Protein AF-A0A653CVG4-F1 (afdb_monomer_lite)

Structure (mmCIF, N/CA/C/O backbone):
data_AF-A0A653CVG4-F1
#
_entry.id   AF-A0A653CVG4-F1
#
loop_
_atom_site.group_PDB
_atom_site.id
_atom_site.type_symbol
_atom_site.label_atom_id
_atom_site.label_alt_id
_atom_site.label_comp_id
_atom_site.label_asym_id
_atom_site.label_entity_id
_atom_site.label_seq_id
_atom_site.pdbx_PDB_ins_code
_atom_site.Cartn_x
_atom_site.Cartn_y
_atom_site.Cartn_z
_atom_site.occupancy
_atom_site.B_iso_or_equiv
_atom_site.auth_seq_id
_atom_site.auth_comp_id
_atom_site.auth_asym_id
_atom_site.auth_atom_id
_atom_site.pdbx_PDB_model_num
ATOM 1 N N . ARG A 1 1 ? 5.365 2.535 12.829 1.00 83.69 1 ARG A N 1
ATOM 2 C CA . ARG A 1 1 ? 4.653 2.399 14.136 1.00 83.69 1 ARG A CA 1
ATOM 3 C C . ARG A 1 1 ? 3.314 1.672 13.991 1.00 83.69 1 ARG A C 1
ATOM 5 O O . ARG A 1 1 ? 3.001 0.879 14.867 1.00 83.69 1 ARG A O 1
ATOM 12 N N . LEU A 1 2 ? 2.582 1.875 12.890 1.00 95.88 2 LEU A N 1
ATOM 13 C CA . LEU A 1 2 ? 1.305 1.207 12.611 1.00 95.88 2 LEU A CA 1
ATOM 14 C C . LEU A 1 2 ? 1.385 -0.328 12.650 1.00 95.88 2 LEU A C 1
ATOM 16 O O . LEU A 1 2 ? 0.596 -0.950 13.350 1.00 95.88 2 LEU A O 1
ATOM 20 N N . LEU A 1 3 ? 2.417 -0.923 12.039 1.00 95.38 3 LEU A N 1
ATOM 21 C CA . LEU A 1 3 ? 2.638 -2.376 12.083 1.00 95.38 3 LEU A CA 1
ATOM 22 C C . LEU A 1 3 ? 2.629 -2.951 13.511 1.00 95.38 3 LEU A C 1
ATOM 24 O O . LEU A 1 3 ? 2.085 -4.022 13.746 1.00 95.38 3 LEU A O 1
ATOM 28 N N . ILE A 1 4 ? 3.192 -2.241 14.494 1.00 95.38 4 ILE A N 1
ATOM 29 C CA . ILE A 1 4 ? 3.208 -2.708 15.890 1.00 95.38 4 ILE A CA 1
ATOM 30 C C . ILE A 1 4 ? 1.787 -2.733 16.468 1.00 95.38 4 ILE A C 1
ATOM 32 O O . ILE A 1 4 ? 1.433 -3.682 17.165 1.00 95.38 4 ILE A O 1
ATOM 36 N N . LEU A 1 5 ? 0.966 -1.721 16.164 1.00 95.69 5 LEU A N 1
ATOM 37 C CA . LEU A 1 5 ? -0.436 -1.684 16.588 1.00 95.69 5 LEU A CA 1
ATOM 38 C C . LEU A 1 5 ? -1.235 -2.819 15.941 1.00 95.69 5 LEU A C 1
ATOM 40 O O . LEU A 1 5 ? -1.955 -3.527 16.642 1.00 95.69 5 LEU A O 1
ATOM 44 N N . GLN A 1 6 ? -1.052 -3.043 14.639 1.00 96.25 6 GLN A N 1
ATOM 45 C CA . GLN A 1 6 ? -1.696 -4.136 13.907 1.00 96.25 6 GLN A CA 1
ATOM 46 C C . GLN A 1 6 ? -1.293 -5.506 14.453 1.00 96.25 6 GLN A C 1
ATOM 48 O O . GLN A 1 6 ? -2.150 -6.358 14.680 1.00 96.25 6 GLN A O 1
ATOM 53 N N . LEU A 1 7 ? -0.006 -5.714 14.744 1.00 96.31 7 LEU A N 1
ATOM 54 C CA . LEU A 1 7 ? 0.478 -6.946 15.364 1.00 96.31 7 LEU A CA 1
ATOM 55 C C . LEU A 1 7 ? -0.119 -7.147 16.757 1.00 96.31 7 LEU A C 1
ATOM 57 O O . LEU A 1 7 ? -0.547 -8.253 17.079 1.00 96.31 7 LEU A O 1
ATOM 61 N N . ALA A 1 8 ? -0.189 -6.098 17.576 1.00 95.44 8 ALA A N 1
ATOM 62 C CA . ALA A 1 8 ? -0.805 -6.178 18.895 1.00 95.44 8 ALA A CA 1
ATOM 63 C C . ALA A 1 8 ? -2.307 -6.520 18.804 1.00 95.44 8 ALA A C 1
ATOM 65 O O . ALA A 1 8 ? -2.774 -7.392 19.540 1.00 95.44 8 ALA A O 1
ATOM 66 N N . LYS A 1 9 ? -3.045 -5.932 17.850 1.00 94.31 9 LYS A N 1
ATOM 67 C CA . LYS A 1 9 ? -4.447 -6.289 17.569 1.00 94.31 9 LYS A CA 1
ATOM 68 C C . LYS A 1 9 ? -4.583 -7.740 17.096 1.00 94.31 9 LYS A C 1
ATOM 70 O O . LYS A 1 9 ? -5.372 -8.495 17.660 1.00 94.31 9 LYS A O 1
ATOM 75 N N . ALA A 1 10 ? -3.761 -8.174 16.140 1.00 94.62 10 ALA A N 1
ATOM 76 C CA . ALA A 1 10 ? -3.760 -9.545 15.620 1.00 94.62 10 ALA A CA 1
ATOM 77 C C . ALA A 1 10 ? -3.418 -10.592 16.696 1.00 94.62 10 ALA A C 1
ATOM 79 O O . ALA A 1 10 ? -3.950 -11.703 16.694 1.00 94.62 10 ALA A O 1
ATOM 80 N N . ARG A 1 11 ? -2.559 -10.232 17.655 1.00 96.56 11 ARG A N 1
ATOM 81 C CA . ARG A 1 11 ? -2.203 -11.062 18.816 1.00 96.56 11 ARG A CA 1
ATOM 82 C C . ARG A 1 11 ? -3.207 -10.967 19.966 1.00 96.56 11 ARG A C 1
ATOM 84 O O . ARG A 1 11 ? -2.973 -11.587 21.001 1.00 96.56 11 ARG A O 1
ATOM 91 N N . LYS A 1 12 ? -4.321 -10.246 19.785 1.00 94.12 12 LYS A N 1
ATOM 92 C CA . LYS A 1 12 ? -5.373 -10.041 20.792 1.00 94.12 12 LYS A CA 1
ATOM 93 C C . LYS A 1 12 ? -4.831 -9.444 22.096 1.00 94.12 12 LYS A C 1
ATOM 95 O O . LYS A 1 12 ? -5.307 -9.770 23.183 1.00 94.12 12 LYS A O 1
ATOM 100 N N . CYS A 1 13 ? -3.814 -8.588 21.997 1.00 95.31 13 CYS A N 1
ATOM 101 C CA . CYS A 1 13 ? -3.362 -7.795 23.133 1.00 95.31 13 CYS A CA 1
ATOM 102 C C . CYS A 1 13 ? -4.489 -6.859 23.590 1.00 95.31 13 CYS A C 1
ATOM 104 O O . CYS A 1 13 ? -5.324 -6.442 22.788 1.00 95.31 13 CYS A O 1
ATOM 106 N N . TYR A 1 14 ? -4.497 -6.499 24.874 1.00 93.19 14 TYR A N 1
ATOM 107 C CA . TYR A 1 14 ? -5.469 -5.543 25.395 1.00 93.19 14 TYR A CA 1
ATOM 108 C C . TYR A 1 14 ? -5.220 -4.150 24.801 1.00 93.19 14 TYR A C 1
ATOM 110 O O . TYR A 1 14 ? -4.287 -3.445 25.189 1.00 93.19 14 TYR A O 1
ATOM 118 N N . LEU A 1 15 ? -6.065 -3.771 23.847 1.00 91.81 15 LEU A N 1
ATOM 119 C CA . LEU A 1 15 ? -6.101 -2.473 23.189 1.00 91.81 15 LEU A CA 1
ATOM 120 C C . LEU A 1 15 ? -7.560 -2.047 23.120 1.00 91.81 15 LEU A C 1
ATOM 122 O O . LEU A 1 15 ? -8.406 -2.810 22.658 1.00 91.81 15 LEU A O 1
ATOM 126 N N . LYS A 1 16 ? -7.871 -0.839 23.589 1.00 95.00 16 LYS A N 1
ATOM 127 C CA . LYS A 1 16 ? -9.221 -0.311 23.408 1.00 95.00 16 LYS A CA 1
ATOM 128 C C . LYS A 1 16 ? -9.411 0.069 21.937 1.00 95.00 16 LYS A C 1
ATOM 130 O O . LYS A 1 16 ? -8.527 0.701 21.358 1.00 95.00 16 LYS A O 1
ATOM 135 N N . GLU A 1 17 ? -10.536 -0.317 21.339 1.00 93.75 17 GLU A N 1
ATOM 136 C CA . GLU A 1 17 ? -10.790 -0.100 19.904 1.00 93.75 17 GLU A CA 1
ATOM 137 C C . GLU A 1 17 ? -10.829 1.388 19.523 1.00 93.75 17 GLU A C 1
ATOM 139 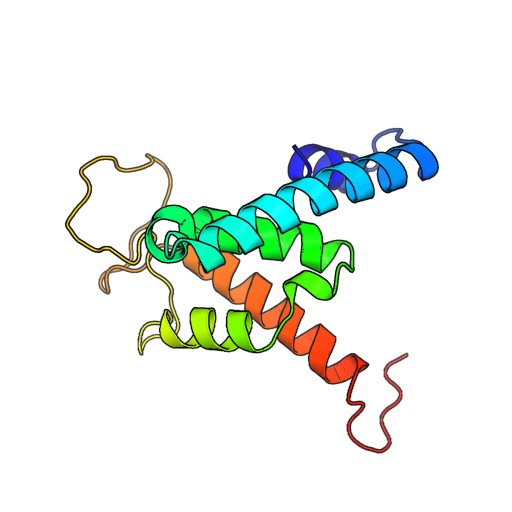O O . GLU A 1 17 ? -10.379 1.755 18.443 1.00 93.75 17 GLU A O 1
ATOM 144 N N . ASP A 1 18 ? -11.295 2.262 20.419 1.00 96.31 18 ASP A N 1
ATOM 145 C CA . ASP A 1 18 ? -11.264 3.718 20.236 1.00 96.31 18 ASP A CA 1
ATOM 146 C C . ASP A 1 18 ? -9.827 4.252 20.153 1.00 96.31 18 ASP A C 1
ATOM 148 O O . ASP A 1 18 ? -9.513 5.055 19.275 1.00 96.31 18 ASP A O 1
ATOM 152 N N . ILE A 1 19 ? -8.935 3.759 21.019 1.00 95.00 19 ILE A N 1
ATOM 153 C CA . ILE A 1 19 ? -7.509 4.107 20.994 1.00 95.00 19 ILE A CA 1
ATOM 154 C C . ILE A 1 19 ? -6.844 3.547 19.737 1.00 95.00 19 ILE A C 1
ATOM 156 O O . ILE A 1 19 ? -6.056 4.253 19.110 1.00 95.00 19 ILE A O 1
ATOM 160 N N . TYR A 1 20 ? -7.149 2.297 19.372 1.00 95.94 20 TYR A N 1
ATOM 161 C CA . TYR A 1 20 ? -6.626 1.677 18.157 1.00 95.94 20 TYR A CA 1
ATOM 162 C C . TYR A 1 20 ? -6.993 2.517 16.939 1.00 95.94 20 TYR A C 1
ATOM 164 O O . TYR A 1 20 ? -6.098 2.974 16.237 1.00 95.94 20 TYR A O 1
ATOM 172 N N . LYS A 1 21 ? -8.288 2.800 16.759 1.00 96.81 21 LYS A N 1
ATOM 173 C CA . LYS A 1 21 ? -8.789 3.609 15.653 1.00 96.81 21 LYS A CA 1
ATOM 174 C C . LYS A 1 21 ? -8.138 4.988 15.636 1.00 96.81 21 LYS A C 1
ATOM 176 O O . LYS A 1 21 ? -7.485 5.325 14.664 1.00 96.81 21 LYS A O 1
ATOM 181 N N . MET A 1 22 ? -8.194 5.735 16.740 1.00 97.69 22 MET A N 1
ATOM 182 C CA . MET A 1 22 ? -7.590 7.071 16.819 1.00 97.69 22 MET A CA 1
ATOM 183 C C . MET A 1 22 ? -6.108 7.072 16.418 1.00 97.69 22 MET A C 1
ATOM 185 O O . MET A 1 22 ? -5.654 7.979 15.723 1.00 97.69 22 MET A O 1
ATOM 189 N N . LYS A 1 23 ? -5.343 6.060 16.846 1.00 97.69 23 LYS A N 1
ATOM 190 C CA . LYS A 1 23 ? -3.922 5.943 16.503 1.00 97.69 23 LYS A CA 1
ATOM 191 C C . LYS A 1 23 ? -3.696 5.496 15.066 1.00 97.69 23 LYS A C 1
ATOM 193 O O . LYS A 1 23 ? -2.745 5.973 14.452 1.00 97.69 23 LYS A O 1
ATOM 198 N N . THR A 1 24 ? -4.534 4.615 14.535 1.00 98.06 24 THR A N 1
ATOM 199 C CA . THR A 1 24 ? -4.511 4.248 13.119 1.00 98.06 24 THR A CA 1
ATOM 200 C C . THR A 1 24 ? -4.795 5.472 12.251 1.00 98.06 24 THR A C 1
ATOM 202 O O . THR A 1 24 ? -4.009 5.749 11.351 1.00 98.06 24 THR A O 1
ATOM 205 N N . ASP A 1 25 ? -5.831 6.250 12.569 1.00 98.31 25 ASP A N 1
ATOM 206 C CA . ASP A 1 25 ? -6.223 7.460 11.840 1.00 98.31 25 ASP A CA 1
ATOM 207 C C . ASP A 1 25 ? -5.094 8.507 11.845 1.00 98.31 25 ASP A C 1
ATOM 209 O O . ASP A 1 25 ? -4.722 9.044 10.798 1.00 98.31 25 ASP A O 1
ATOM 213 N N . GLU A 1 26 ? -4.481 8.746 13.011 1.00 98.38 26 GLU A N 1
ATOM 214 C CA . GLU A 1 26 ? -3.324 9.640 13.156 1.00 98.38 26 GLU A CA 1
ATOM 215 C C . GLU A 1 26 ? -2.144 9.177 12.288 1.00 98.38 26 GLU A C 1
ATOM 217 O O . GLU A 1 26 ? -1.570 9.959 11.529 1.00 98.38 26 GLU A O 1
ATOM 222 N N . LEU A 1 27 ? -1.782 7.894 12.377 1.00 98.44 27 LEU A N 1
ATOM 223 C CA . LEU A 1 27 ? -0.633 7.348 11.659 1.00 98.44 27 LEU A CA 1
ATOM 224 C C . LEU A 1 27 ? -0.867 7.302 10.150 1.00 98.44 27 LEU A C 1
ATOM 226 O O . LEU A 1 27 ? 0.035 7.675 9.406 1.00 98.44 27 LEU A O 1
ATOM 230 N N . CYS A 1 28 ? -2.049 6.889 9.694 1.00 98.56 28 CYS A N 1
ATOM 231 C CA . CYS A 1 28 ? -2.353 6.829 8.268 1.00 98.56 28 CYS A CA 1
ATOM 232 C C . CYS A 1 28 ? -2.472 8.215 7.638 1.00 98.56 28 CYS A C 1
ATOM 234 O O . CYS A 1 28 ? -2.073 8.378 6.491 1.00 98.56 28 CYS A O 1
ATOM 236 N N . SER A 1 29 ? -2.891 9.237 8.389 1.00 98.50 29 SER A N 1
ATOM 237 C CA . SER A 1 29 ? -2.846 10.629 7.917 1.00 98.50 29 SER A CA 1
ATOM 238 C C . SER A 1 29 ? -1.409 11.117 7.678 1.00 98.50 29 SER A C 1
ATOM 240 O O . SER A 1 29 ? -1.121 11.777 6.675 1.00 98.50 29 SER A O 1
ATOM 242 N N . LEU A 1 30 ? -0.485 10.771 8.582 1.00 98.31 30 LEU A N 1
ATOM 243 C CA . LEU A 1 30 ? 0.938 11.098 8.438 1.00 98.31 30 LEU A CA 1
ATOM 244 C C . LEU A 1 30 ? 1.574 10.335 7.273 1.00 98.31 30 LEU A C 1
ATOM 246 O O . LEU A 1 30 ? 2.229 10.950 6.436 1.00 98.31 30 LEU A O 1
ATOM 250 N N . ILE A 1 31 ? 1.322 9.028 7.188 1.00 98.12 31 ILE A N 1
ATOM 251 C CA . ILE A 1 31 ? 1.806 8.172 6.098 1.00 98.12 31 ILE A CA 1
ATOM 252 C C . ILE A 1 31 ? 1.272 8.669 4.749 1.00 98.12 31 ILE A C 1
ATOM 254 O O . ILE A 1 31 ? 2.021 8.783 3.787 1.00 98.12 31 ILE A O 1
ATOM 258 N N . TYR A 1 32 ? -0.006 9.046 4.665 1.00 98.12 32 TYR A N 1
ATOM 259 C CA . TYR A 1 32 ? -0.575 9.576 3.426 1.00 98.12 32 TYR A CA 1
ATOM 260 C C . TYR A 1 32 ? 0.134 10.860 2.987 1.00 98.12 32 TYR A C 1
ATOM 262 O O . TYR A 1 32 ? 0.441 11.039 1.810 1.00 98.12 32 TYR A O 1
ATOM 270 N N . THR A 1 33 ? 0.451 11.736 3.943 1.00 98.12 33 THR A N 1
ATOM 271 C CA . THR A 1 33 ? 1.224 12.955 3.681 1.00 98.12 33 THR A CA 1
ATOM 272 C C . THR A 1 33 ? 2.629 12.630 3.165 1.00 98.12 33 THR A C 1
ATOM 274 O O . THR A 1 33 ? 3.105 13.287 2.241 1.00 98.12 33 THR A O 1
ATOM 277 N N . GLU A 1 34 ? 3.289 11.614 3.725 1.00 96.25 34 GLU A N 1
ATOM 278 C CA . GLU A 1 34 ? 4.601 11.133 3.274 1.00 96.25 34 GLU A CA 1
ATOM 279 C C . GLU A 1 34 ? 4.547 10.626 1.827 1.00 96.25 34 GLU A C 1
ATOM 281 O O . GLU A 1 34 ? 5.284 11.137 0.981 1.00 96.25 34 GLU A O 1
ATOM 286 N N . VAL A 1 35 ? 3.599 9.738 1.512 1.00 97.00 35 VAL A N 1
ATOM 287 C CA . VAL A 1 35 ? 3.404 9.198 0.157 1.00 97.00 35 VAL A CA 1
ATOM 288 C C . VAL A 1 35 ? 3.094 10.305 -0.852 1.00 97.00 35 VAL A C 1
ATOM 290 O O . VAL A 1 35 ? 3.694 10.351 -1.925 1.00 97.00 35 VAL A O 1
ATOM 293 N N . VAL A 1 36 ? 2.177 11.224 -0.529 1.00 97.38 36 VAL A N 1
ATOM 294 C CA . VAL A 1 36 ? 1.808 12.330 -1.431 1.00 97.38 36 VAL A CA 1
ATOM 295 C C . VAL A 1 36 ? 2.994 13.253 -1.691 1.00 97.38 36 VAL A C 1
ATOM 297 O O . VAL A 1 36 ? 3.206 13.659 -2.833 1.00 97.38 36 VAL A O 1
ATOM 300 N N . ASN A 1 37 ? 3.784 13.572 -0.665 1.00 97.31 37 ASN A N 1
ATOM 301 C CA . ASN A 1 37 ? 4.979 14.392 -0.840 1.00 97.31 37 ASN A CA 1
ATOM 302 C C . ASN A 1 37 ? 6.039 13.661 -1.671 1.00 97.31 37 ASN A C 1
ATOM 304 O O . ASN A 1 37 ? 6.645 14.265 -2.554 1.00 97.31 37 ASN A O 1
ATOM 308 N N . ALA A 1 38 ? 6.249 12.368 -1.432 1.00 94.75 38 ALA A N 1
ATOM 309 C CA . ALA A 1 38 ? 7.189 11.571 -2.206 1.00 94.75 38 ALA A CA 1
ATOM 310 C C . ALA A 1 38 ? 6.796 11.480 -3.685 1.00 94.75 38 ALA A C 1
ATOM 312 O O . ALA A 1 38 ? 7.657 11.619 -4.552 1.00 94.75 38 ALA A O 1
ATOM 313 N N . ASP A 1 39 ? 5.506 11.309 -3.971 1.00 95.56 39 ASP A N 1
ATOM 314 C CA . ASP A 1 39 ? 4.948 11.355 -5.324 1.00 95.56 39 ASP A CA 1
ATOM 315 C C . ASP A 1 39 ? 5.173 12.732 -5.962 1.00 95.56 39 ASP A C 1
ATOM 317 O O . ASP A 1 39 ? 5.738 12.843 -7.049 1.00 95.56 39 ASP A O 1
ATOM 321 N N . TYR A 1 40 ? 4.830 13.802 -5.239 1.00 96.69 40 TYR A N 1
ATOM 322 C CA . TYR A 1 40 ? 4.960 15.178 -5.718 1.00 96.69 40 TYR A CA 1
ATOM 323 C C . TYR A 1 40 ? 6.405 15.567 -6.063 1.00 96.69 40 TYR A C 1
ATOM 325 O O . TYR A 1 40 ? 6.646 16.226 -7.074 1.00 96.69 40 TYR A O 1
ATOM 333 N N . TYR A 1 41 ? 7.373 15.157 -5.242 1.00 96.00 41 TYR A N 1
ATOM 334 C CA . TYR A 1 41 ? 8.786 15.470 -5.452 1.00 96.00 41 TYR A CA 1
ATOM 335 C C . TYR A 1 41 ? 9.544 14.417 -6.282 1.00 96.00 41 TYR A C 1
ATOM 337 O O . TYR A 1 41 ? 10.743 14.578 -6.509 1.00 96.00 41 TYR A O 1
ATOM 345 N N . GLY A 1 42 ? 8.876 13.357 -6.755 1.00 91.44 42 GLY A N 1
ATOM 346 C CA . GLY A 1 42 ? 9.492 12.320 -7.589 1.00 91.44 42 GLY A CA 1
ATOM 347 C C . GLY A 1 42 ? 10.470 11.406 -6.840 1.00 91.44 42 GLY A C 1
ATOM 348 O O . GLY A 1 42 ? 11.439 10.926 -7.424 1.00 91.44 42 GLY A O 1
ATOM 349 N N . TYR A 1 43 ? 10.243 11.169 -5.547 1.00 90.44 43 TYR A N 1
ATOM 350 C CA . TYR A 1 43 ? 11.098 10.335 -4.696 1.00 90.44 43 TYR A CA 1
ATOM 351 C C . TYR A 1 43 ? 10.580 8.910 -4.474 1.00 90.44 43 TYR A C 1
ATOM 353 O O . TYR A 1 43 ? 11.277 8.132 -3.821 1.00 90.44 43 TYR A O 1
ATOM 361 N N . LEU A 1 44 ? 9.423 8.542 -5.039 1.00 90.12 44 LEU A N 1
ATOM 362 C CA . LEU A 1 44 ? 8.851 7.195 -4.892 1.00 90.12 44 LEU A CA 1
ATOM 363 C C . LEU A 1 44 ? 9.837 6.085 -5.288 1.00 90.12 44 LEU A C 1
ATOM 365 O O . LEU A 1 44 ? 9.932 5.092 -4.575 1.00 90.12 44 LEU A O 1
ATOM 369 N N . ASP A 1 45 ? 10.652 6.288 -6.329 1.00 89.38 45 ASP A N 1
ATOM 370 C CA . ASP A 1 45 ? 11.638 5.296 -6.789 1.00 89.38 45 ASP A CA 1
ATOM 371 C C . ASP A 1 45 ? 12.673 4.935 -5.709 1.00 89.38 45 ASP A C 1
ATOM 373 O O . ASP A 1 45 ? 13.089 3.779 -5.580 1.00 89.38 45 ASP A O 1
ATOM 377 N N . ASN A 1 46 ? 13.078 5.927 -4.910 1.00 86.19 46 ASN A N 1
ATOM 378 C CA . ASN A 1 46 ? 14.068 5.771 -3.842 1.00 86.19 46 ASN A CA 1
ATOM 379 C C . ASN A 1 46 ? 13.485 5.128 -2.585 1.00 86.19 46 ASN A C 1
ATOM 381 O O . ASN A 1 46 ? 14.231 4.560 -1.785 1.00 86.19 46 ASN A O 1
ATOM 385 N N . MET A 1 47 ? 12.173 5.245 -2.402 1.00 88.81 47 MET A N 1
ATOM 386 C CA . MET A 1 47 ? 11.459 4.712 -1.251 1.00 88.81 47 MET A CA 1
ATOM 387 C C . MET A 1 47 ? 10.485 3.604 -1.640 1.00 88.81 47 MET A C 1
ATOM 389 O O . MET A 1 47 ? 9.576 3.333 -0.874 1.00 88.81 47 MET A O 1
ATOM 393 N N . PHE A 1 48 ? 10.664 2.960 -2.797 1.00 91.19 48 PHE A N 1
ATOM 394 C CA . PHE A 1 48 ? 9.674 2.039 -3.357 1.00 91.19 48 PHE A CA 1
ATOM 395 C C . PHE A 1 48 ? 9.282 0.919 -2.382 1.00 91.19 48 PHE A C 1
ATOM 397 O O . PHE A 1 48 ? 8.098 0.654 -2.198 1.00 91.19 48 PHE A O 1
ATOM 404 N N . ASP A 1 49 ? 10.266 0.333 -1.692 1.00 90.81 49 ASP A N 1
ATOM 405 C CA . ASP A 1 49 ? 10.048 -0.641 -0.615 1.00 90.81 49 ASP A CA 1
ATOM 406 C C . ASP A 1 49 ? 9.128 -0.088 0.490 1.00 90.81 49 ASP A C 1
ATOM 408 O O . ASP A 1 49 ? 8.091 -0.673 0.795 1.00 90.81 49 ASP A O 1
ATOM 412 N N . LEU A 1 50 ? 9.462 1.090 1.030 1.00 92.94 50 LEU A N 1
ATOM 413 C CA . LEU A 1 50 ? 8.693 1.764 2.081 1.00 92.94 50 LEU A CA 1
ATOM 414 C C . LEU A 1 50 ? 7.298 2.175 1.596 1.00 92.94 50 LEU A C 1
ATOM 416 O O . LEU A 1 50 ? 6.316 1.960 2.292 1.00 92.94 50 LEU A O 1
ATOM 420 N N . TYR A 1 51 ? 7.199 2.709 0.386 1.00 94.94 51 TYR A N 1
ATOM 421 C CA . TYR A 1 51 ? 5.946 3.090 -0.250 1.00 94.94 51 TYR A CA 1
ATOM 422 C C . TYR A 1 51 ? 4.979 1.901 -0.361 1.00 94.94 51 TYR A C 1
ATOM 424 O O . TYR A 1 51 ? 3.790 2.033 -0.060 1.00 94.94 51 TYR A O 1
ATOM 432 N N . LEU A 1 52 ? 5.477 0.715 -0.734 1.00 96.56 52 LEU A N 1
ATOM 433 C CA . LEU A 1 52 ? 4.656 -0.494 -0.735 1.00 96.56 52 LEU A CA 1
ATOM 434 C C . LEU A 1 52 ? 4.255 -0.905 0.690 1.00 96.56 52 LEU A C 1
ATOM 436 O O . LEU A 1 52 ? 3.092 -1.243 0.902 1.00 96.56 52 LEU A O 1
ATOM 440 N N . GLU A 1 53 ? 5.162 -0.842 1.675 1.00 96.44 53 GLU A N 1
ATOM 441 C CA . GLU A 1 53 ? 4.820 -1.083 3.090 1.00 96.44 53 GLU A CA 1
ATOM 442 C C . GLU A 1 53 ? 3.695 -0.147 3.560 1.00 96.44 53 GLU A C 1
ATOM 444 O O . GLU A 1 53 ? 2.730 -0.591 4.178 1.00 96.44 53 GLU A O 1
ATOM 449 N N . GLU A 1 54 ? 3.781 1.138 3.234 1.00 97.06 54 GLU A N 1
ATOM 450 C CA . GLU A 1 54 ? 2.810 2.165 3.608 1.00 97.06 54 GLU A CA 1
ATOM 451 C C . GLU A 1 54 ? 1.422 1.901 3.020 1.00 97.06 54 GLU A C 1
ATOM 453 O O . GLU A 1 54 ? 0.428 1.935 3.759 1.00 97.06 54 GLU A O 1
ATOM 458 N N . ILE A 1 55 ? 1.349 1.555 1.728 1.00 97.81 55 ILE A N 1
ATOM 459 C CA . ILE A 1 55 ? 0.084 1.171 1.090 1.00 97.81 55 ILE A CA 1
ATOM 460 C C . ILE A 1 55 ? -0.476 -0.100 1.723 1.00 97.81 55 ILE A C 1
ATOM 462 O O . ILE A 1 55 ? -1.675 -0.149 1.995 1.00 97.81 55 ILE A O 1
ATOM 466 N N . VAL A 1 56 ? 0.350 -1.120 1.986 1.00 97.88 56 VAL A N 1
ATOM 467 C CA . VAL A 1 56 ? -0.129 -2.350 2.634 1.00 97.88 56 VAL A CA 1
ATOM 468 C C . VAL A 1 56 ? -0.727 -2.030 3.997 1.00 97.88 56 VAL A C 1
ATOM 470 O O . VAL A 1 56 ? -1.850 -2.441 4.280 1.00 97.88 56 VAL A O 1
ATOM 473 N N . LEU A 1 57 ? -0.003 -1.292 4.839 1.00 97.88 57 LEU A N 1
ATOM 474 C CA . LEU A 1 57 ? -0.417 -1.057 6.218 1.00 97.88 57 LEU A CA 1
ATOM 475 C C . LEU A 1 57 ? -1.713 -0.242 6.287 1.00 97.88 57 LEU A C 1
ATOM 477 O O . LEU A 1 57 ? -2.630 -0.655 6.992 1.00 97.88 57 LEU A O 1
ATOM 481 N N . CYS A 1 58 ? -1.813 0.878 5.565 1.00 98.44 58 CYS A N 1
ATOM 482 C CA . CYS A 1 58 ? -2.997 1.740 5.626 1.00 98.44 58 CYS A CA 1
ATOM 483 C C . CYS A 1 58 ? -4.137 1.276 4.714 1.00 98.44 58 CYS A C 1
ATOM 485 O O . CYS A 1 58 ? -5.301 1.352 5.107 1.00 98.44 58 CYS A O 1
ATOM 487 N N . GLY A 1 59 ? -3.832 0.720 3.541 1.00 97.50 59 GLY A N 1
ATOM 488 C CA . GLY A 1 59 ? -4.839 0.112 2.673 1.00 97.50 59 GLY A CA 1
ATOM 489 C C . GLY A 1 59 ? -5.539 -1.071 3.349 1.00 97.50 59 GLY A C 1
ATOM 490 O O . GLY A 1 59 ? -6.754 -1.209 3.228 1.00 97.50 59 GLY A O 1
ATOM 491 N N . TYR 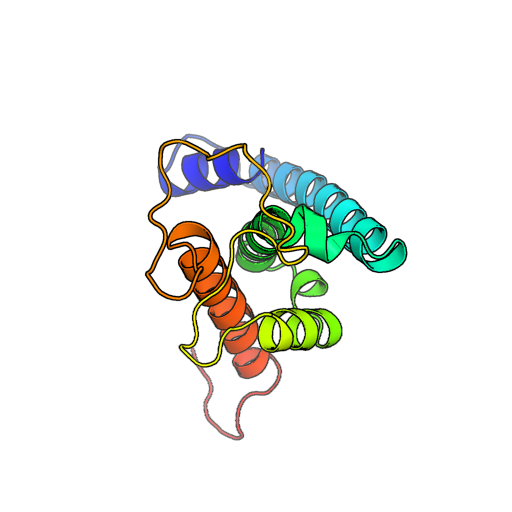A 1 60 ? -4.815 -1.872 4.141 1.00 96.81 60 TYR A N 1
ATOM 492 C CA . TYR A 1 60 ? -5.405 -2.956 4.936 1.00 96.81 60 TYR A CA 1
ATOM 493 C C . TYR A 1 60 ? -6.362 -2.458 6.035 1.00 96.81 60 TYR A C 1
ATOM 495 O O . TYR A 1 60 ? -7.342 -3.131 6.345 1.00 96.81 60 TYR A O 1
ATOM 503 N N . GLU A 1 61 ? -6.128 -1.267 6.593 1.00 97.06 61 GLU A N 1
ATOM 504 C CA . GLU A 1 61 ? -7.035 -0.635 7.567 1.00 97.06 61 GLU A CA 1
ATOM 505 C C . GLU A 1 61 ? -8.286 -0.015 6.917 1.00 97.06 61 GLU A C 1
ATOM 507 O O . GLU A 1 61 ? -9.182 0.436 7.628 1.00 97.06 61 GLU A O 1
ATOM 512 N N . GLY A 1 62 ? -8.375 -0.015 5.581 1.00 95.94 62 GLY A N 1
ATOM 513 C CA . GLY A 1 62 ? -9.531 0.479 4.828 1.00 95.94 62 GLY A CA 1
ATOM 514 C C . GLY A 1 62 ? -9.386 1.896 4.268 1.00 95.94 62 GLY A C 1
ATOM 515 O O . GLY A 1 62 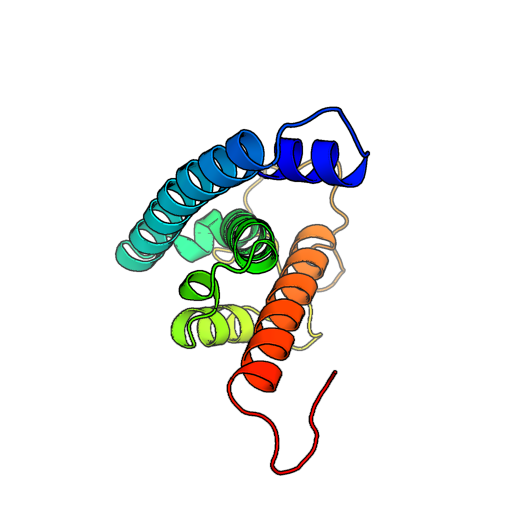? -10.364 2.439 3.758 1.00 95.94 62 GLY A O 1
ATOM 516 N N . TYR A 1 63 ? -8.193 2.494 4.322 1.00 97.50 63 TYR A N 1
ATOM 517 C CA . TYR A 1 63 ? -7.933 3.815 3.742 1.00 97.50 63 TYR A CA 1
ATOM 518 C C . TYR A 1 63 ? -7.791 3.730 2.220 1.00 97.50 63 TYR A C 1
ATOM 520 O O . TYR A 1 63 ? -6.702 3.526 1.677 1.00 97.50 63 TYR A O 1
ATOM 528 N N . SER A 1 64 ? -8.918 3.862 1.522 1.00 96.12 64 SER A N 1
ATOM 529 C CA . SER A 1 64 ? -9.000 3.774 0.057 1.00 96.12 64 SER A CA 1
ATOM 530 C C . SER A 1 64 ? -8.207 4.857 -0.683 1.00 96.12 64 SER A C 1
ATOM 532 O O . SER A 1 64 ? -7.866 4.683 -1.852 1.00 96.12 64 SER A O 1
ATOM 534 N N . GLU A 1 65 ? -7.831 5.941 -0.005 1.00 96.31 65 GLU A N 1
ATOM 535 C CA . GLU A 1 65 ? -6.977 7.002 -0.531 1.00 96.31 65 GLU A CA 1
ATOM 536 C C . GLU A 1 65 ? -5.603 6.472 -0.965 1.00 96.31 65 GLU A C 1
ATOM 538 O O . GLU A 1 65 ? -4.985 7.054 -1.853 1.00 96.31 65 GLU A O 1
ATOM 543 N N . PHE A 1 66 ? -5.146 5.347 -0.404 1.00 97.19 66 PHE A N 1
ATOM 544 C CA . PHE A 1 66 ? -3.928 4.644 -0.822 1.00 97.19 66 PHE A CA 1
ATOM 545 C C . PHE A 1 66 ? -4.093 3.819 -2.103 1.00 97.19 66 PHE A C 1
ATOM 547 O O . PHE A 1 66 ? -3.101 3.411 -2.700 1.00 97.19 66 PHE A O 1
ATOM 554 N N . LEU A 1 67 ? -5.326 3.596 -2.562 1.00 96.44 67 LEU A N 1
ATOM 555 C CA . LEU A 1 67 ? -5.651 2.688 -3.663 1.00 96.44 67 LEU A CA 1
ATOM 556 C C . LEU A 1 67 ? -6.009 3.431 -4.962 1.00 96.44 67 LEU A C 1
ATOM 558 O O . LEU A 1 67 ? -6.778 2.945 -5.790 1.00 96.44 67 LEU A O 1
ATOM 562 N N . GLN A 1 68 ? -5.409 4.604 -5.173 1.00 94.62 68 GLN A N 1
ATOM 563 C CA . GLN A 1 68 ? -5.618 5.428 -6.366 1.00 94.62 68 GLN A CA 1
ATOM 564 C C . GLN A 1 68 ? -5.031 4.794 -7.637 1.00 94.62 68 GLN A C 1
ATOM 566 O O . GLN A 1 68 ? -3.931 4.242 -7.633 1.00 94.62 68 GLN A O 1
ATOM 571 N N . ASN A 1 69 ? -5.709 4.987 -8.775 1.00 95.06 69 ASN A N 1
ATOM 572 C CA . ASN A 1 69 ? -5.269 4.461 -10.074 1.00 95.06 69 ASN A CA 1
ATOM 573 C C . ASN A 1 69 ? -3.853 4.912 -10.466 1.00 95.06 69 ASN A C 1
ATOM 575 O O . ASN A 1 69 ? -3.093 4.112 -11.002 1.00 95.06 69 ASN A O 1
ATOM 579 N N . LYS A 1 70 ? -3.468 6.167 -10.182 1.00 95.50 70 LYS A N 1
ATOM 580 C CA . LYS A 1 70 ? -2.112 6.667 -10.486 1.00 95.50 70 LYS A CA 1
ATOM 581 C C . LYS A 1 70 ? -1.016 5.817 -9.827 1.00 95.50 70 LYS A C 1
ATOM 583 O O . LYS A 1 70 ? 0.003 5.534 -10.448 1.00 95.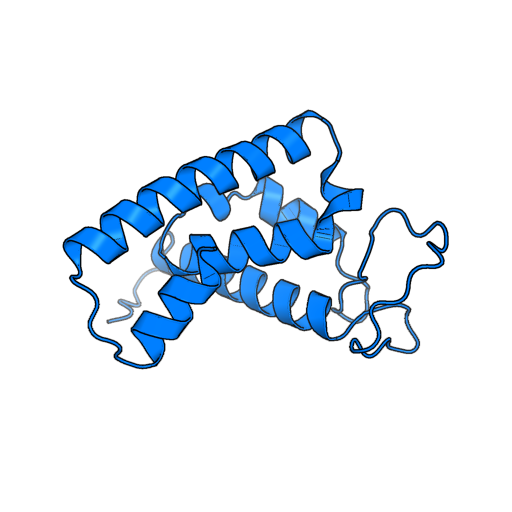50 70 LYS A O 1
ATOM 588 N N . TRP A 1 71 ? -1.269 5.374 -8.599 1.00 96.06 71 TRP A N 1
ATOM 589 C CA . TRP A 1 71 ? -0.362 4.579 -7.782 1.00 96.06 71 TRP A CA 1
ATOM 590 C C . TRP A 1 71 ? -0.383 3.111 -8.203 1.00 96.06 71 TRP A C 1
ATOM 592 O O . TRP A 1 71 ? 0.679 2.517 -8.362 1.00 96.06 71 TRP A O 1
ATOM 602 N N . LEU A 1 72 ? -1.553 2.572 -8.559 1.00 96.56 72 LEU A N 1
ATOM 603 C CA . LEU A 1 72 ? -1.648 1.256 -9.197 1.00 96.56 72 LEU A CA 1
ATOM 604 C C . LEU A 1 72 ? -0.819 1.180 -10.488 1.00 96.56 72 LEU A C 1
ATOM 606 O O . LEU A 1 72 ? -0.033 0.253 -10.666 1.00 96.56 72 LEU A O 1
ATOM 610 N N . TYR A 1 73 ? -0.966 2.159 -11.387 1.00 96.31 73 TYR A N 1
ATOM 611 C CA . TYR A 1 73 ? -0.207 2.191 -12.640 1.00 96.31 73 TYR A CA 1
ATOM 612 C C . TYR A 1 73 ? 1.296 2.309 -12.404 1.00 96.31 73 TYR A C 1
ATOM 614 O O . TYR A 1 73 ? 2.074 1.665 -13.107 1.00 96.31 73 TYR A O 1
ATOM 622 N N . TYR A 1 74 ? 1.701 3.108 -11.417 1.00 94.88 74 TYR A N 1
ATOM 623 C CA . TYR A 1 74 ? 3.098 3.228 -11.023 1.00 94.88 74 TYR A CA 1
ATOM 624 C C . TYR A 1 74 ? 3.661 1.882 -10.543 1.00 94.88 74 TYR A C 1
ATOM 626 O O . TYR A 1 74 ? 4.682 1.436 -11.057 1.00 94.88 74 TYR A O 1
ATOM 634 N N . ILE A 1 75 ? 2.948 1.171 -9.663 1.00 95.69 75 ILE A N 1
ATOM 635 C CA . ILE A 1 75 ? 3.347 -0.160 -9.180 1.00 95.69 75 ILE A CA 1
ATOM 636 C C . ILE A 1 75 ? 3.429 -1.163 -10.333 1.00 95.69 75 ILE A C 1
ATOM 638 O O . ILE A 1 75 ? 4.444 -1.836 -10.479 1.00 95.69 75 ILE A O 1
ATOM 642 N N . LEU A 1 76 ? 2.409 -1.242 -11.192 1.00 96.25 76 LEU A N 1
ATOM 643 C CA . LEU A 1 76 ? 2.411 -2.164 -12.335 1.00 96.25 76 LEU A CA 1
ATOM 644 C C . LEU A 1 76 ? 3.570 -1.892 -13.301 1.00 96.25 76 LEU A C 1
ATOM 646 O O . LEU A 1 76 ? 4.164 -2.828 -13.827 1.00 96.25 76 LEU A O 1
ATOM 650 N N . LYS A 1 77 ? 3.933 -0.623 -13.512 1.00 94.50 77 LYS A N 1
ATOM 651 C CA . LYS A 1 77 ? 5.088 -0.247 -14.339 1.00 94.50 77 LYS A CA 1
ATOM 652 C C . LYS A 1 77 ? 6.425 -0.660 -13.708 1.00 94.50 77 LYS A C 1
ATOM 654 O O . LYS A 1 77 ? 7.384 -0.905 -14.435 1.00 94.50 77 LYS A O 1
ATOM 659 N N . SER A 1 78 ? 6.478 -0.742 -12.383 1.00 91.62 78 SER A N 1
ATOM 660 C CA . SER A 1 78 ? 7.647 -1.179 -11.613 1.00 91.62 78 SER A CA 1
ATOM 661 C C . SER A 1 78 ? 7.791 -2.705 -11.528 1.00 91.62 78 SER A C 1
ATOM 663 O O . SER A 1 78 ? 8.814 -3.198 -11.048 1.00 91.62 78 SER A O 1
ATOM 665 N N . GLN A 1 79 ? 6.797 -3.463 -12.000 1.00 93.12 79 GLN A N 1
ATOM 666 C CA . GLN A 1 79 ? 6.838 -4.921 -12.050 1.00 93.12 79 GLN A CA 1
ATOM 667 C C . GLN A 1 79 ? 7.765 -5.404 -13.178 1.00 93.12 79 GLN A C 1
ATOM 669 O O . GLN A 1 79 ? 7.683 -4.947 -14.321 1.00 93.12 79 GLN A O 1
ATOM 674 N N . ARG A 1 80 ? 8.650 -6.361 -12.880 1.00 89.69 80 ARG A N 1
ATOM 675 C CA . ARG A 1 80 ? 9.471 -7.026 -13.906 1.00 89.69 80 ARG A CA 1
ATOM 676 C C . ARG A 1 80 ? 8.605 -7.971 -14.759 1.00 89.69 80 ARG A C 1
ATOM 678 O O . ARG A 1 80 ? 7.559 -8.415 -14.293 1.00 89.69 80 ARG A O 1
ATOM 685 N N . PRO A 1 81 ? 9.040 -8.369 -15.972 1.00 89.69 81 PRO A N 1
ATOM 686 C CA . PRO A 1 81 ? 8.291 -9.321 -16.804 1.00 89.69 81 PRO A CA 1
ATOM 687 C C . PRO A 1 81 ? 7.989 -10.671 -16.132 1.00 89.69 81 PRO A C 1
ATOM 689 O O . PRO A 1 81 ? 7.004 -11.315 -16.475 1.00 89.69 81 PRO A O 1
ATOM 692 N N . SER A 1 82 ? 8.815 -11.093 -15.169 1.00 90.06 82 SER A N 1
ATOM 693 C CA . SER A 1 82 ? 8.598 -12.282 -14.333 1.00 90.06 82 SER A CA 1
ATOM 694 C C . SER A 1 82 ? 7.480 -12.115 -13.293 1.00 90.06 82 SER A C 1
ATOM 696 O O . SER A 1 82 ? 7.087 -13.090 -12.657 1.00 90.06 82 SER A O 1
ATOM 698 N N . GLY A 1 83 ? 6.951 -10.903 -13.112 1.00 89.69 83 GLY A N 1
ATOM 699 C CA . GLY A 1 83 ? 5.905 -10.573 -12.144 1.00 89.69 83 GLY A CA 1
ATOM 700 C C . GLY A 1 83 ? 6.423 -10.121 -10.772 1.00 89.69 83 GLY A C 1
ATOM 701 O O . GLY A 1 83 ? 5.623 -9.735 -9.920 1.00 89.69 83 GLY A O 1
ATOM 702 N N . CYS A 1 84 ? 7.736 -10.152 -10.545 1.00 91.00 84 CYS A N 1
ATOM 703 C CA . CYS A 1 84 ? 8.352 -9.769 -9.276 1.00 91.00 84 CYS A CA 1
ATOM 704 C C . CYS A 1 84 ? 8.726 -8.279 -9.214 1.00 91.00 84 CYS A C 1
ATOM 706 O O . CYS A 1 84 ? 8.609 -7.543 -10.201 1.00 91.00 84 CYS A O 1
ATOM 708 N N . PHE A 1 85 ? 9.191 -7.846 -8.038 1.00 90.75 85 PHE A N 1
ATOM 709 C CA . PHE A 1 85 ? 9.550 -6.457 -7.761 1.00 90.75 85 PHE A CA 1
ATOM 710 C C . PHE A 1 85 ? 10.991 -6.325 -7.225 1.00 90.75 85 PHE A C 1
ATOM 712 O O . PHE A 1 85 ? 11.413 -7.137 -6.392 1.00 90.75 85 PHE A O 1
ATOM 719 N N . PRO A 1 86 ? 11.758 -5.312 -7.677 1.00 84.44 86 PRO A N 1
ATOM 720 C CA . PRO A 1 86 ? 13.085 -4.997 -7.144 1.00 84.44 86 PRO A CA 1
ATOM 721 C C . PRO A 1 86 ? 12.990 -4.201 -5.832 1.00 84.44 86 PRO A C 1
ATOM 723 O O . PRO A 1 86 ? 11.970 -3.577 -5.561 1.00 84.44 86 PRO A O 1
ATOM 726 N N . ALA A 1 87 ? 14.067 -4.163 -5.040 1.00 70.25 87 ALA A N 1
ATOM 727 C CA . ALA A 1 87 ? 14.104 -3.380 -3.794 1.00 70.25 87 ALA A CA 1
ATOM 728 C C . ALA A 1 87 ? 14.224 -1.858 -4.008 1.00 70.25 87 ALA A C 1
ATOM 730 O O . ALA A 1 87 ? 13.769 -1.081 -3.171 1.00 70.25 87 ALA A O 1
ATOM 731 N N . PHE A 1 88 ? 14.835 -1.426 -5.114 1.00 70.94 88 PHE A N 1
ATOM 732 C CA . PHE A 1 88 ? 14.985 -0.018 -5.490 1.00 70.94 88 PHE A CA 1
ATOM 733 C C . PHE A 1 88 ? 14.742 0.131 -6.992 1.00 70.94 88 PHE A C 1
ATOM 735 O O . PHE A 1 88 ? 15.106 -0.761 -7.759 1.00 70.94 88 PHE A O 1
ATOM 742 N N . LEU A 1 89 ? 14.137 1.246 -7.409 1.00 71.12 89 LEU A N 1
ATOM 743 C CA . LEU A 1 89 ? 13.888 1.525 -8.831 1.00 71.12 89 LEU A CA 1
ATOM 744 C C . LEU A 1 89 ? 15.009 2.361 -9.478 1.00 71.12 89 LEU A C 1
ATOM 746 O O . LEU A 1 89 ? 15.243 2.233 -10.678 1.00 71.12 89 LEU A O 1
ATOM 750 N N . ASP A 1 90 ? 15.766 3.130 -8.685 1.00 62.72 90 ASP A N 1
ATOM 751 C CA . ASP A 1 90 ? 17.071 3.692 -9.073 1.00 62.72 90 ASP A CA 1
ATOM 752 C C . ASP A 1 90 ? 18.160 2.629 -8.850 1.00 62.72 90 ASP A C 1
ATOM 754 O O . ASP A 1 90 ? 18.810 2.555 -7.803 1.00 62.72 90 ASP A O 1
ATOM 758 N N . ASP A 1 91 ? 18.293 1.740 -9.832 1.00 55.22 91 ASP A N 1
ATOM 759 C CA . ASP A 1 91 ? 19.115 0.525 -9.793 1.00 55.22 91 ASP A CA 1
ATOM 760 C C . ASP A 1 91 ? 20.612 0.806 -10.047 1.00 55.22 91 ASP A C 1
ATOM 762 O O . ASP A 1 91 ? 21.320 0.071 -10.737 1.00 55.22 91 ASP A O 1
ATOM 766 N N . SER A 1 92 ? 21.132 1.906 -9.498 1.00 48.38 92 SER A N 1
ATOM 767 C CA . SER A 1 92 ? 22.569 2.185 -9.464 1.00 48.38 92 SER A CA 1
ATOM 768 C C . SER A 1 92 ? 23.208 1.548 -8.224 1.00 48.38 92 SER A C 1
ATOM 770 O O . SER A 1 92 ? 23.716 2.235 -7.342 1.00 48.38 92 SER A O 1
ATOM 772 N N . LEU A 1 93 ? 23.148 0.209 -8.143 1.00 51.38 93 LEU A N 1
ATOM 773 C CA . LEU A 1 93 ? 23.942 -0.658 -7.251 1.00 51.38 93 LEU A CA 1
ATOM 774 C C . LEU A 1 93 ? 24.296 -0.025 -5.887 1.00 51.38 93 LEU A C 1
ATOM 776 O O . LEU A 1 93 ? 25.467 0.213 -5.573 1.00 51.38 93 LEU A O 1
ATOM 780 N N . LYS A 1 94 ? 23.293 0.258 -5.045 1.00 42.72 94 LYS A N 1
ATOM 781 C CA . LYS A 1 94 ? 23.553 0.786 -3.697 1.00 42.72 94 LYS A CA 1
ATOM 782 C C . LYS A 1 94 ? 24.034 -0.335 -2.772 1.00 42.72 94 LYS A C 1
ATOM 784 O O . LYS A 1 94 ? 23.321 -1.270 -2.423 1.00 42.72 94 LYS A O 1
ATOM 789 N N . THR A 1 95 ? 25.280 -0.181 -2.343 1.00 46.34 95 THR A N 1
ATOM 790 C CA . THR A 1 95 ? 26.167 -1.079 -1.582 1.00 46.34 95 THR A CA 1
ATOM 791 C C . THR A 1 95 ? 25.737 -1.415 -0.145 1.00 46.34 95 THR A C 1
ATOM 793 O O . THR A 1 95 ? 26.553 -1.884 0.651 1.00 46.34 95 THR A O 1
ATOM 796 N N . ARG A 1 96 ? 24.466 -1.216 0.230 1.00 50.22 96 ARG A N 1
ATOM 797 C CA . ARG A 1 96 ? 23.975 -1.522 1.582 1.00 50.22 96 ARG A CA 1
ATOM 798 C C . ARG A 1 96 ? 22.896 -2.599 1.555 1.00 50.22 96 ARG A C 1
ATOM 800 O O . ARG A 1 96 ? 21.705 -2.319 1.604 1.00 50.22 96 ARG A O 1
ATOM 807 N N . MET A 1 97 ? 23.350 -3.848 1.551 1.00 51.78 97 MET A N 1
ATOM 808 C CA . MET A 1 97 ? 22.501 -5.029 1.700 1.00 51.78 97 MET A CA 1
ATOM 809 C C . MET A 1 97 ? 21.893 -5.092 3.113 1.00 51.78 97 MET A C 1
ATOM 811 O O . MET A 1 97 ? 22.618 -5.228 4.106 1.00 51.78 97 MET A O 1
ATOM 815 N N . LYS A 1 98 ? 20.558 -5.040 3.227 1.00 52.81 98 LYS A N 1
ATOM 816 C CA . LYS A 1 98 ? 19.858 -5.525 4.431 1.00 52.81 98 LYS A CA 1
ATOM 817 C C . LYS A 1 98 ? 20.115 -7.037 4.517 1.00 52.81 98 LYS A C 1
ATOM 819 O O . LYS A 1 98 ? 19.797 -7.777 3.599 1.00 52.81 98 LYS A O 1
ATOM 824 N N . ARG A 1 99 ? 20.699 -7.499 5.625 1.00 56.38 99 ARG A N 1
ATOM 825 C CA . ARG A 1 99 ? 21.226 -8.867 5.826 1.00 56.38 99 ARG A CA 1
ATOM 826 C C . ARG A 1 99 ? 20.217 -10.038 5.728 1.00 56.38 99 ARG A C 1
ATOM 828 O O . ARG A 1 99 ? 20.648 -11.168 5.913 1.00 56.38 99 ARG A O 1
ATOM 835 N N . ASN A 1 100 ? 18.931 -9.800 5.445 1.00 59.22 100 ASN A N 1
ATOM 836 C CA . ASN A 1 100 ? 17.851 -10.791 5.605 1.00 59.22 100 ASN A CA 1
ATOM 837 C C . ASN A 1 100 ? 16.908 -10.959 4.394 1.00 59.22 100 ASN A C 1
ATOM 839 O O . ASN A 1 100 ? 15.933 -11.692 4.519 1.00 59.22 100 ASN A O 1
ATOM 843 N N . SER A 1 101 ? 17.132 -10.278 3.269 1.00 63.81 101 SER A N 1
ATOM 844 C CA . SER A 1 101 ? 16.251 -10.377 2.093 1.00 63.81 101 SER A CA 1
ATOM 845 C C . SER A 1 101 ? 16.885 -11.248 1.012 1.00 63.81 101 SER A C 1
ATOM 847 O O . SER A 1 101 ? 18.046 -11.012 0.659 1.00 63.81 101 SER A O 1
ATOM 849 N N . ASN A 1 102 ? 16.149 -12.225 0.482 1.00 76.69 102 ASN A N 1
ATOM 850 C CA . ASN A 1 102 ? 16.642 -13.054 -0.613 1.00 76.69 102 ASN A CA 1
ATOM 851 C C . ASN A 1 102 ? 16.469 -12.309 -1.939 1.00 76.69 102 ASN A C 1
ATOM 853 O O . ASN A 1 102 ? 15.379 -11.842 -2.275 1.00 76.69 102 ASN A O 1
ATOM 857 N N . THR A 1 103 ? 17.559 -12.207 -2.691 1.00 80.06 103 THR A N 1
ATOM 858 C CA . THR A 1 103 ? 17.559 -11.690 -4.060 1.00 80.06 103 THR A CA 1
ATOM 859 C C . THR A 1 103 ? 17.375 -12.844 -5.037 1.00 80.06 103 THR A C 1
ATOM 861 O O . THR A 1 103 ? 18.055 -13.863 -4.912 1.00 80.06 103 THR A O 1
ATOM 864 N N . PHE A 1 104 ? 16.492 -12.675 -6.012 1.00 77.94 104 PHE A N 1
ATOM 865 C CA . PHE A 1 104 ? 16.330 -13.599 -7.130 1.00 77.94 104 PHE A CA 1
ATOM 866 C C . PHE A 1 104 ? 17.336 -13.293 -8.250 1.00 77.94 104 PHE A C 1
ATOM 868 O O . PHE A 1 104 ? 17.889 -12.193 -8.323 1.00 77.94 104 PHE A O 1
ATOM 875 N N . ASP A 1 105 ? 17.545 -14.260 -9.148 1.00 78.31 105 ASP A N 1
ATOM 876 C CA . ASP A 1 105 ? 18.495 -14.149 -10.269 1.00 78.31 105 ASP A CA 1
ATOM 877 C C . ASP A 1 105 ? 18.136 -13.030 -11.269 1.00 78.31 105 ASP A C 1
ATOM 879 O O . ASP A 1 105 ? 18.986 -12.577 -12.033 1.00 78.31 105 ASP A O 1
ATOM 883 N N . ASP A 1 106 ? 16.888 -12.558 -11.260 1.00 75.69 106 ASP A N 1
ATOM 884 C CA . ASP A 1 106 ? 16.376 -11.475 -12.106 1.00 75.69 106 ASP A CA 1
ATOM 885 C C . ASP A 1 106 ? 16.436 -10.082 -11.441 1.00 75.69 106 ASP A C 1
ATOM 887 O O . ASP A 1 106 ? 15.863 -9.116 -11.953 1.00 75.69 106 ASP A O 1
ATOM 891 N N . GLY A 1 107 ? 17.147 -9.958 -10.313 1.00 77.75 107 GLY A N 1
ATOM 892 C CA . GLY A 1 107 ? 17.336 -8.697 -9.587 1.00 77.75 107 GLY A CA 1
ATOM 893 C C . GLY A 1 107 ? 16.152 -8.298 -8.700 1.00 77.75 107 GLY A C 1
ATOM 894 O O . GLY A 1 107 ? 16.151 -7.210 -8.121 1.00 77.75 107 GLY A O 1
ATOM 895 N N . CYS A 1 108 ? 15.143 -9.160 -8.575 1.00 85.81 108 CYS A N 1
ATOM 896 C CA . CYS A 1 108 ? 14.042 -8.965 -7.644 1.00 85.81 108 CYS A CA 1
ATOM 897 C C . CYS A 1 108 ? 14.407 -9.341 -6.209 1.00 85.81 108 CYS A C 1
ATOM 899 O O . CYS A 1 108 ? 15.374 -10.059 -5.949 1.00 85.81 108 CYS A O 1
ATOM 901 N N . VAL A 1 109 ? 13.585 -8.878 -5.269 1.00 88.50 109 VAL A N 1
ATOM 902 C CA . VAL A 1 109 ? 13.725 -9.187 -3.844 1.00 88.50 109 VAL A CA 1
ATOM 903 C C . VAL A 1 109 ? 12.433 -9.799 -3.321 1.00 88.50 109 VAL A C 1
ATOM 905 O O . VAL A 1 109 ? 11.341 -9.321 -3.632 1.00 88.50 109 VAL A O 1
ATOM 908 N N . ASP A 1 110 ? 12.551 -10.865 -2.532 1.00 89.38 110 ASP A N 1
ATOM 909 C CA . ASP A 1 110 ? 11.427 -11.604 -1.949 1.00 89.38 110 ASP A CA 1
ATOM 910 C C . ASP A 1 110 ? 10.484 -10.722 -1.121 1.00 89.38 110 ASP A C 1
ATOM 912 O O . ASP A 1 110 ? 9.271 -10.754 -1.329 1.00 89.38 110 ASP A O 1
ATOM 916 N N . HIS A 1 111 ? 11.039 -9.890 -0.241 1.00 90.56 111 HIS A N 1
ATOM 917 C CA . HIS A 1 111 ? 10.311 -8.942 0.603 1.00 90.56 111 HIS A CA 1
ATOM 918 C C . HIS A 1 111 ? 9.461 -7.983 -0.232 1.00 90.56 111 HIS A C 1
ATOM 920 O O . HIS A 1 111 ? 8.238 -7.965 -0.102 1.00 90.56 111 HIS A O 1
ATOM 926 N N . THR A 1 112 ? 10.087 -7.252 -1.156 1.00 92.12 112 THR A N 1
ATOM 927 C CA . THR A 1 112 ? 9.387 -6.269 -1.991 1.00 92.12 112 THR A CA 1
ATOM 928 C C . THR A 1 112 ? 8.413 -6.939 -2.961 1.00 92.12 112 THR A C 1
ATOM 930 O O . THR A 1 112 ? 7.347 -6.398 -3.244 1.00 92.12 112 THR A O 1
ATOM 933 N N . THR A 1 113 ? 8.706 -8.165 -3.404 1.00 94.56 113 THR A N 1
ATOM 934 C CA . THR A 1 113 ? 7.764 -8.972 -4.192 1.00 94.56 113 THR A CA 1
ATOM 935 C C . THR A 1 113 ? 6.529 -9.358 -3.377 1.00 94.56 113 THR A C 1
ATOM 937 O O . THR A 1 113 ? 5.408 -9.233 -3.868 1.00 94.56 113 THR A O 1
ATOM 940 N N . GLY A 1 114 ? 6.709 -9.772 -2.121 1.00 95.19 114 GLY A N 1
ATOM 941 C CA . GLY A 1 114 ? 5.607 -10.052 -1.200 1.00 95.19 114 GLY A CA 1
ATOM 942 C C . GLY A 1 114 ? 4.755 -8.814 -0.916 1.00 95.19 114 GLY A C 1
ATOM 943 O O . GLY A 1 114 ? 3.526 -8.897 -0.934 1.00 95.19 114 GLY A O 1
ATOM 944 N N . LEU A 1 115 ? 5.393 -7.655 -0.730 1.00 96.12 115 LEU A N 1
ATOM 945 C CA . LEU A 1 115 ? 4.698 -6.377 -0.580 1.00 96.12 115 LEU A CA 1
ATOM 946 C C . LEU A 1 115 ? 3.912 -6.005 -1.841 1.00 96.12 115 LEU A C 1
ATOM 948 O O . LEU A 1 115 ? 2.727 -5.697 -1.745 1.00 96.12 115 LEU A O 1
ATOM 952 N N . GLY A 1 116 ? 4.528 -6.096 -3.022 1.00 96.69 116 GLY A N 1
ATOM 953 C CA . GLY A 1 116 ? 3.863 -5.829 -4.297 1.00 96.69 116 GLY A CA 1
ATOM 954 C C . GLY A 1 116 ? 2.636 -6.720 -4.500 1.00 96.69 116 GLY A C 1
ATOM 955 O O . GLY A 1 116 ? 1.563 -6.227 -4.843 1.00 96.69 116 GLY A O 1
ATOM 956 N N . ALA A 1 117 ? 2.747 -8.015 -4.191 1.00 97.69 117 ALA A N 1
ATOM 957 C CA . ALA A 1 117 ? 1.614 -8.936 -4.224 1.00 97.69 117 ALA A CA 1
ATOM 958 C C . ALA A 1 117 ? 0.492 -8.526 -3.251 1.00 97.69 117 ALA A C 1
ATOM 960 O O . ALA A 1 117 ? -0.682 -8.547 -3.626 1.00 97.69 117 ALA A O 1
ATOM 961 N N . ALA A 1 118 ? 0.833 -8.111 -2.026 1.00 98.00 118 ALA A N 1
ATOM 962 C CA . ALA A 1 118 ? -0.141 -7.642 -1.042 1.00 98.00 118 ALA A CA 1
ATOM 963 C C . ALA A 1 118 ? -0.851 -6.352 -1.491 1.00 98.00 118 ALA A C 1
ATOM 965 O O . ALA A 1 118 ? -2.076 -6.268 -1.395 1.00 98.00 118 ALA A O 1
ATOM 966 N N . VAL A 1 119 ? -0.121 -5.376 -2.043 1.00 97.88 119 VAL A N 1
ATOM 967 C CA . VAL A 1 119 ? -0.714 -4.136 -2.573 1.00 97.88 119 VAL A CA 1
ATOM 968 C C . VAL A 1 119 ? -1.641 -4.422 -3.754 1.00 97.88 119 VAL A C 1
ATOM 970 O O . VAL A 1 119 ? -2.765 -3.919 -3.793 1.00 97.88 119 VAL A O 1
ATOM 973 N N . LEU A 1 120 ? -1.222 -5.266 -4.699 1.00 97.94 120 LEU A N 1
ATOM 974 C CA . LEU A 1 120 ? -2.069 -5.652 -5.830 1.00 97.94 120 LEU A CA 1
ATOM 975 C C . LEU A 1 120 ? -3.335 -6.386 -5.367 1.00 97.94 120 LEU A C 1
ATOM 977 O O . LEU A 1 120 ? -4.413 -6.141 -5.909 1.00 97.94 120 LEU A O 1
ATOM 981 N N . ALA A 1 121 ? -3.241 -7.223 -4.330 1.00 97.94 121 ALA A N 1
ATOM 982 C CA . ALA A 1 121 ? -4.408 -7.856 -3.724 1.00 97.94 121 ALA A CA 1
ATOM 983 C C . ALA A 1 121 ? -5.352 -6.830 -3.072 1.00 97.94 121 ALA A C 1
ATOM 985 O O . ALA A 1 121 ? -6.569 -6.971 -3.196 1.00 97.94 121 ALA A O 1
ATOM 986 N N . LEU A 1 122 ? -4.832 -5.789 -2.412 1.00 97.81 122 LEU A N 1
ATOM 987 C CA . LEU A 1 122 ? -5.654 -4.699 -1.870 1.00 97.81 122 LEU A CA 1
ATOM 988 C C . LEU A 1 122 ? -6.376 -3.933 -2.982 1.00 97.81 122 LEU A C 1
ATOM 990 O O . LEU A 1 122 ? -7.588 -3.747 -2.893 1.00 97.81 122 LEU A O 1
ATOM 994 N N . HIS A 1 123 ? -5.675 -3.562 -4.058 1.00 96.81 123 HIS A N 1
ATOM 995 C CA . HIS A 1 123 ? -6.297 -2.920 -5.220 1.00 96.81 123 HIS A CA 1
ATOM 996 C C . HIS A 1 123 ? -7.371 -3.798 -5.856 1.00 96.81 123 HIS A C 1
ATOM 998 O O . HIS A 1 123 ? -8.462 -3.310 -6.136 1.00 96.81 123 HIS A O 1
ATOM 1004 N N . TYR A 1 124 ? -7.093 -5.088 -6.051 1.00 95.50 124 TYR A N 1
ATOM 1005 C CA . TYR A 1 124 ? -8.076 -6.029 -6.576 1.00 95.50 124 TYR A CA 1
ATOM 1006 C C . TYR A 1 124 ? -9.327 -6.067 -5.692 1.00 95.50 124 TYR A C 1
ATOM 1008 O O . TYR A 1 124 ? -10.431 -5.867 -6.191 1.00 95.50 124 TYR A O 1
ATOM 1016 N N . ASN A 1 125 ? -9.152 -6.236 -4.377 1.00 94.69 125 ASN A N 1
ATOM 1017 C CA . ASN A 1 125 ? -10.253 -6.252 -3.412 1.00 94.69 125 ASN A CA 1
ATOM 1018 C C . ASN A 1 125 ? -11.046 -4.938 -3.381 1.00 94.69 125 ASN A C 1
ATOM 1020 O O . ASN A 1 125 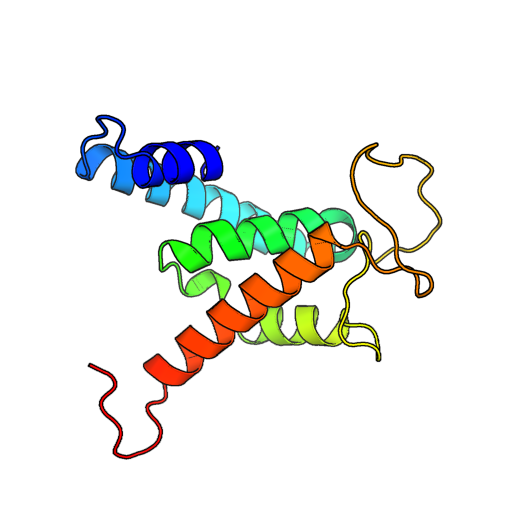? -12.257 -4.963 -3.181 1.00 94.69 125 ASN A O 1
ATOM 1024 N N . TYR A 1 126 ? -10.385 -3.798 -3.562 1.00 94.25 126 TYR A N 1
ATOM 1025 C CA . TYR A 1 126 ? -11.051 -2.503 -3.653 1.00 94.25 126 TYR A CA 1
ATOM 1026 C C . TYR A 1 126 ? -11.875 -2.388 -4.940 1.00 94.25 126 TYR A C 1
ATOM 1028 O O . TYR A 1 126 ? -13.063 -2.088 -4.881 1.00 94.25 126 TYR A O 1
ATOM 1036 N N . ILE A 1 127 ? -11.292 -2.735 -6.091 1.00 92.38 127 ILE A N 1
ATOM 1037 C CA . ILE A 1 127 ? -11.965 -2.662 -7.395 1.00 92.38 127 ILE A CA 1
ATOM 1038 C C . ILE A 1 127 ? -13.213 -3.549 -7.428 1.00 92.38 127 ILE A C 1
ATOM 1040 O O . ILE A 1 127 ? -14.260 -3.087 -7.873 1.00 92.38 127 ILE A O 1
ATOM 1044 N N . ILE A 1 128 ? -13.136 -4.793 -6.940 1.00 92.06 128 ILE A N 1
ATOM 1045 C CA . ILE A 1 128 ? -14.298 -5.701 -6.947 1.00 92.06 128 ILE A CA 1
ATOM 1046 C C . ILE A 1 128 ? -15.434 -5.224 -6.032 1.00 92.06 128 ILE A C 1
ATOM 1048 O O . ILE A 1 128 ? -16.588 -5.560 -6.284 1.00 92.06 128 ILE A O 1
ATOM 1052 N N . LYS A 1 129 ? -15.120 -4.464 -4.973 1.00 89.06 129 LYS A N 1
ATOM 1053 C CA . LYS A 1 129 ? -16.113 -3.921 -4.036 1.00 89.06 129 LYS A CA 1
ATOM 1054 C C . LYS A 1 129 ? -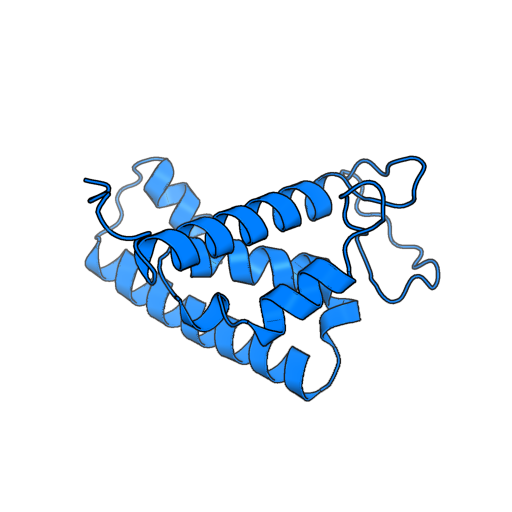16.764 -2.646 -4.563 1.00 89.06 129 LYS A C 1
ATOM 1056 O O . LYS A 1 129 ? -17.969 -2.488 -4.415 1.00 89.06 129 LYS A O 1
ATOM 1061 N N . GLU A 1 130 ? -15.984 -1.764 -5.187 1.00 82.88 130 GLU A N 1
ATOM 1062 C CA . GLU A 1 130 ? -16.479 -0.502 -5.758 1.00 82.88 130 GLU A CA 1
ATOM 1063 C C . GLU A 1 130 ? -17.217 -0.703 -7.087 1.00 82.88 130 GLU A C 1
ATOM 1065 O O . GLU A 1 130 ? -18.176 0.005 -7.390 1.00 82.88 130 GLU A O 1
ATOM 1070 N N . TYR A 1 131 ? -16.790 -1.688 -7.879 1.00 77.81 131 TYR A N 1
ATOM 1071 C CA . TYR A 1 131 ? -17.391 -2.035 -9.164 1.00 77.81 131 TYR A CA 1
ATOM 1072 C C . TYR A 1 131 ? -17.883 -3.481 -9.128 1.00 77.81 131 TYR A C 1
ATOM 1074 O O . TYR A 1 131 ? -17.291 -4.345 -9.788 1.00 77.81 131 TYR A O 1
ATOM 1082 N N . PRO A 1 132 ? -18.954 -3.773 -8.363 1.00 63.53 132 PRO A N 1
ATOM 1083 C CA . PRO A 1 132 ? -19.529 -5.105 -8.340 1.00 63.53 132 PRO A CA 1
ATOM 1084 C C . PRO A 1 132 ? -19.894 -5.492 -9.772 1.00 63.53 132 PRO A C 1
ATOM 1086 O O . PRO A 1 132 ? -20.698 -4.834 -10.436 1.00 63.53 132 PRO A O 1
ATOM 1089 N N . ILE A 1 133 ? -19.252 -6.548 -10.271 1.00 64.25 133 ILE A N 1
ATOM 1090 C CA . ILE A 1 133 ? -19.542 -7.104 -11.589 1.00 64.25 133 ILE A CA 1
ATOM 1091 C C . ILE A 1 133 ? -21.009 -7.527 -11.544 1.00 64.25 133 ILE A C 1
ATOM 1093 O O . ILE A 1 133 ? -21.357 -8.430 -10.785 1.00 64.25 133 ILE A O 1
ATOM 1097 N N . ASN A 1 134 ? -21.851 -6.810 -12.297 1.00 57.09 134 ASN A N 1
ATOM 1098 C CA . ASN A 1 134 ? -23.308 -6.941 -12.361 1.00 57.09 134 ASN A CA 1
ATOM 1099 C C . ASN A 1 134 ? -23.827 -8.313 -11.884 1.00 57.09 134 ASN A C 1
ATOM 1101 O O . ASN A 1 134 ? -23.783 -9.289 -12.632 1.00 57.09 134 ASN A O 1
ATOM 1105 N N . GLY A 1 135 ? -24.353 -8.359 -10.654 1.00 52.03 135 GLY A N 1
ATOM 1106 C CA . GLY A 1 135 ? -25.153 -9.480 -10.149 1.00 52.03 135 GLY A CA 1
ATOM 1107 C C . GLY A 1 135 ? -24.493 -10.443 -9.159 1.00 52.03 135 GLY A C 1
ATOM 1108 O O . GLY A 1 135 ? -25.141 -11.424 -8.803 1.00 52.03 135 GLY A O 1
ATOM 1109 N N . VAL A 1 136 ? -23.270 -10.198 -8.678 1.00 57.44 136 VAL A N 1
ATOM 1110 C CA . VAL A 1 136 ? -22.699 -10.989 -7.571 1.00 57.44 136 VAL A CA 1
ATOM 1111 C C . VAL A 1 136 ? -22.523 -10.104 -6.340 1.00 57.44 136 VAL A C 1
ATOM 1113 O O . VAL A 1 136 ? -21.524 -9.405 -6.200 1.00 57.44 136 VAL A O 1
ATOM 1116 N N . GLU A 1 137 ? -23.512 -10.135 -5.445 1.00 46.09 137 GLU A N 1
ATOM 1117 C CA . GLU A 1 137 ? -23.325 -9.689 -4.062 1.00 46.09 137 GLU A CA 1
ATOM 1118 C C . GLU A 1 137 ? -22.309 -10.623 -3.400 1.00 46.09 137 GLU A C 1
ATOM 1120 O O . GLU A 1 137 ? -22.569 -11.812 -3.207 1.00 46.09 137 GLU A O 1
ATOM 1125 N N . ILE A 1 138 ? -21.127 -10.098 -3.087 1.00 54.34 138 ILE A N 1
ATOM 1126 C CA . ILE A 1 138 ? -20.154 -10.808 -2.260 1.00 54.34 138 ILE A CA 1
ATOM 1127 C C . ILE A 1 138 ? -20.481 -10.438 -0.812 1.00 54.34 138 ILE A C 1
ATOM 1129 O O . ILE A 1 138 ? -20.237 -9.305 -0.395 1.00 54.34 138 ILE A O 1
ATOM 1133 N N . ALA A 1 139 ? -21.134 -11.377 -0.123 1.00 42.59 139 ALA A N 1
ATOM 1134 C CA . ALA A 1 139 ? -21.546 -11.293 1.279 1.00 42.59 139 ALA A CA 1
ATOM 1135 C C . ALA A 1 139 ? -20.370 -11.112 2.253 1.00 42.59 139 ALA A C 1
ATOM 1137 O O . ALA A 1 139 ? -19.261 -11.619 1.956 1.00 42.59 139 ALA A O 1
#

Organism: Callosobruchus maculatus (NCBI:txid64391)

Foldseek 3Di:
DLVVLVVCVVVVHDDDVVRSVVVLVVVLVVLLVVLVVCVVVVNCQVCVLVLLVSLLRNLVVVPCSSLDPVVVVVLVVQADPVRAHAPGNPPPDDPDDPPDWDADPVRGTPSSRVSSVSNVVSNVVVCCVVPVPPPDDPD

Sequence (139 aa):
RLLILQLAKARKCYLKEDIYKMKTDELCSLIYTEVVNADYYGYLDNMFDLYLEEIVLCGYEGYSEFLQNKWLYYILKSQRPSGCFPAFLDDSLKTRMKRNSNTFDDGCVDHTTGLGAAVLALHYNYIIKEYPINGVEIA

Secondary structure (DSSP, 8-state):
-HHHHHHHHHTT-S--HHHHHHHHHHHHHHHHHHHHHHHHTT-GGGGHHHHHHHHHHHHHTT-GGGG-HHHHHHHHHHS-TTS---S-SS-S--S---TTPPBPTTS-BHHHHHHHHHHHHHHHHHHHHHS--TT----

InterPro domains:
  IPR031751 Protein of unknown function DUF4735 [PF15882] (2-125)
  IPR031751 Protein of unknown function DUF4735 [PTHR33539] (2-132)

pLDDT: mean 87.41, std 15.13, range [42.59, 98.56]

Radius of gyration: 16.5 Å; chains: 1; bounding box: 51×30×42 Å